Protein AF-G6EF94-F1 (afdb_monomer_lite)

Radius of gyration: 26.75 Å; chains: 1; bounding box: 51×58×75 Å

Structure (mmCIF, N/CA/C/O backbone):
data_AF-G6EF94-F1
#
_entry.id   AF-G6EF94-F1
#
loop_
_atom_site.group_PDB
_atom_site.id
_atom_site.type_symbol
_atom_site.label_atom_id
_atom_site.label_alt_id
_atom_site.label_comp_id
_atom_site.label_asym_id
_atom_site.label_entity_id
_atom_site.label_seq_id
_atom_site.pdbx_PDB_ins_code
_atom_site.Cartn_x
_atom_site.Cartn_y
_atom_site.Cartn_z
_atom_site.occupancy
_atom_site.B_iso_or_equiv
_atom_site.auth_seq_id
_atom_site.auth_comp_id
_atom_site.auth_asym_id
_atom_site.auth_atom_id
_atom_site.pdbx_PDB_model_num
ATOM 1 N N . MET A 1 1 ? 8.015 54.668 19.172 1.00 39.78 1 MET A N 1
ATOM 2 C CA . MET A 1 1 ? 8.450 53.265 19.322 1.00 39.78 1 MET A CA 1
ATOM 3 C C . MET A 1 1 ? 7.371 52.373 18.729 1.00 39.78 1 MET A C 1
ATOM 5 O O . MET A 1 1 ? 6.255 52.388 19.225 1.00 39.78 1 MET A O 1
ATOM 9 N N . SER A 1 2 ? 7.698 51.695 17.630 1.00 39.62 2 SER A N 1
ATOM 10 C CA . SER A 1 2 ? 6.955 50.571 17.024 1.00 39.62 2 SER A CA 1
ATOM 11 C C . SER A 1 2 ? 7.465 49.246 17.644 1.00 39.62 2 SER A C 1
ATOM 13 O O . SER A 1 2 ? 8.560 49.300 18.211 1.00 39.62 2 SER A O 1
ATOM 15 N N . PRO A 1 3 ? 6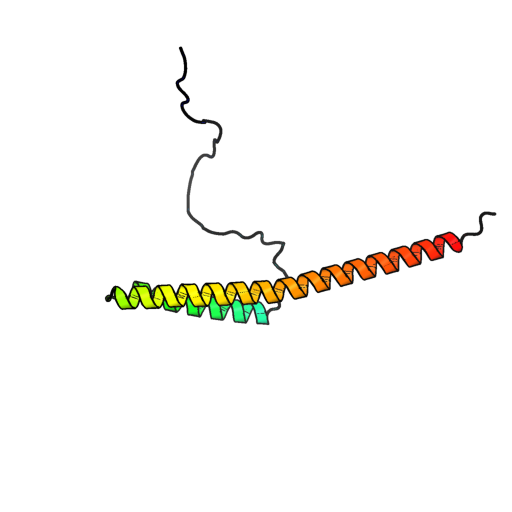.783 48.076 17.529 1.00 46.97 3 PRO A N 1
ATOM 16 C CA . PRO A 1 3 ? 5.835 47.733 16.461 1.00 46.97 3 PRO A CA 1
ATOM 17 C C . PRO A 1 3 ? 4.534 47.008 16.865 1.00 46.97 3 PRO A C 1
ATOM 19 O O . PRO A 1 3 ? 4.504 46.132 17.722 1.00 46.97 3 PRO A O 1
ATOM 22 N N . ALA A 1 4 ? 3.470 47.310 16.117 1.00 46.00 4 ALA A N 1
ATOM 23 C CA . ALA A 1 4 ? 2.323 46.432 15.916 1.00 46.00 4 ALA A CA 1
ATOM 24 C C . ALA A 1 4 ? 2.523 45.702 14.576 1.00 46.00 4 ALA A C 1
ATOM 26 O O . ALA A 1 4 ? 2.331 46.280 13.510 1.00 46.00 4 ALA A O 1
ATOM 27 N N . MET A 1 5 ? 2.966 44.446 14.628 1.00 47.66 5 MET A N 1
ATOM 28 C CA . MET A 1 5 ? 3.034 43.545 13.471 1.00 47.66 5 MET A CA 1
ATOM 29 C C . MET A 1 5 ? 1.775 42.674 13.457 1.00 47.66 5 MET A C 1
ATOM 31 O O . MET A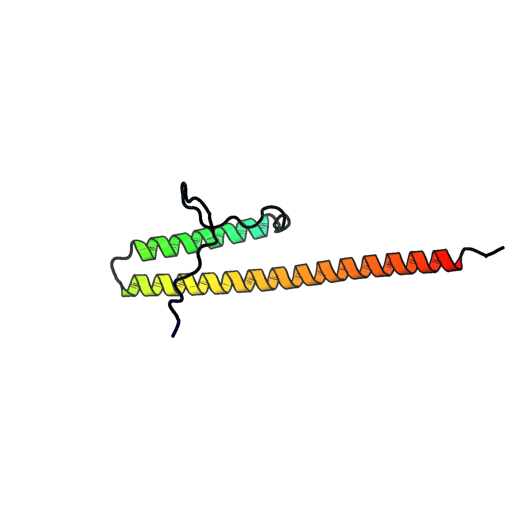 1 5 ? 1.805 41.494 13.795 1.00 47.66 5 MET A O 1
ATOM 35 N N . ALA A 1 6 ? 0.646 43.280 13.091 1.00 51.31 6 ALA A N 1
ATOM 36 C CA . ALA A 1 6 ? -0.566 42.546 12.755 1.00 51.31 6 ALA A CA 1
ATOM 37 C C . ALA A 1 6 ? -0.504 42.154 11.271 1.00 51.31 6 ALA A C 1
ATOM 39 O O . ALA A 1 6 ? -0.848 42.924 10.382 1.00 51.31 6 ALA A O 1
ATOM 40 N N . GLN A 1 7 ? 0.057 40.970 11.038 1.00 46.78 7 GLN A N 1
ATOM 41 C CA . GLN A 1 7 ? -0.518 39.926 10.187 1.00 46.78 7 GLN A CA 1
ATOM 42 C C . GLN A 1 7 ? -1.195 40.400 8.883 1.00 46.78 7 GLN A C 1
ATOM 44 O O . GLN A 1 7 ? -2.396 40.627 8.812 1.00 46.78 7 GLN A O 1
ATOM 49 N N . GLN A 1 8 ? -0.384 40.449 7.824 1.00 47.22 8 GLN A N 1
ATOM 50 C CA . GLN A 1 8 ? -0.564 39.577 6.657 1.00 47.22 8 GLN A CA 1
ATOM 51 C C . GLN A 1 8 ? -2.003 39.494 6.104 1.00 47.22 8 GLN A C 1
ATOM 53 O O . GLN A 1 8 ? -2.677 38.477 6.223 1.00 47.22 8 GLN A O 1
ATOM 58 N N . ALA A 1 9 ? -2.435 40.557 5.424 1.00 47.62 9 ALA A N 1
ATOM 59 C CA . ALA A 1 9 ? -3.643 40.574 4.603 1.00 47.62 9 ALA A CA 1
ATOM 60 C C . ALA A 1 9 ? -3.288 40.830 3.128 1.00 47.62 9 ALA A C 1
ATOM 62 O O . ALA A 1 9 ? -3.476 41.924 2.608 1.00 47.62 9 ALA A O 1
ATOM 63 N N . GLN A 1 10 ? -2.766 39.804 2.453 1.00 48.41 10 GLN A N 1
ATOM 64 C CA . GLN A 1 10 ? -2.869 39.655 0.997 1.00 48.41 10 GLN A CA 1
ATOM 65 C C . GLN A 1 10 ? -2.979 38.168 0.661 1.00 48.41 10 GLN A C 1
ATOM 67 O O . GLN A 1 10 ? -2.026 37.559 0.206 1.00 48.41 10 GLN A O 1
ATOM 72 N N . HIS A 1 11 ? -4.146 37.585 0.913 1.00 39.00 11 HIS A N 1
ATOM 73 C CA . HIS A 1 11 ? -4.666 36.463 0.133 1.00 39.00 11 HIS A CA 1
ATOM 74 C C . HIS A 1 11 ? -6.187 36.574 0.167 1.00 39.00 11 HIS A C 1
ATOM 76 O O . HIS A 1 11 ? -6.855 36.087 1.073 1.00 39.00 11 HIS A O 1
ATOM 82 N N . GLN A 1 12 ? -6.725 37.288 -0.820 1.00 41.66 12 GLN A N 1
ATOM 83 C CA . GLN A 1 12 ? -8.131 37.176 -1.164 1.00 41.66 12 GLN A CA 1
ATOM 84 C C . GLN A 1 12 ? -8.311 35.858 -1.914 1.00 41.66 12 GLN A C 1
ATOM 86 O O . GLN A 1 12 ? -8.004 35.781 -3.097 1.00 41.66 12 GLN A O 1
ATOM 91 N N . HIS A 1 13 ? -8.779 34.827 -1.221 1.00 37.53 13 HIS A N 1
ATOM 92 C CA . HIS A 1 13 ? -9.505 33.731 -1.848 1.00 37.53 13 HIS A CA 1
ATOM 93 C C . HIS A 1 13 ? -10.845 33.638 -1.128 1.00 37.53 13 HIS A C 1
ATOM 95 O O . HIS A 1 13 ? -10.960 33.091 -0.028 1.00 37.53 13 HIS A O 1
ATOM 101 N N . ASP A 1 14 ? -11.829 34.285 -1.754 1.00 33.50 14 ASP A N 1
ATOM 102 C CA . ASP A 1 14 ? -13.241 34.163 -1.435 1.00 33.50 14 ASP A CA 1
ATOM 103 C C . ASP A 1 14 ? -13.589 32.676 -1.340 1.00 33.50 14 ASP A C 1
ATOM 105 O O . ASP A 1 14 ? -13.423 31.894 -2.277 1.00 33.50 14 ASP A O 1
ATOM 109 N N . SER A 1 15 ? -13.943 32.287 -0.123 1.00 42.72 15 SER A N 1
ATOM 110 C CA . SER A 1 15 ? -14.228 30.923 0.271 1.00 42.72 15 SER A CA 1
ATOM 111 C C . SER A 1 15 ? -15.717 30.693 0.095 1.00 42.72 15 SER A C 1
ATOM 113 O O . SER A 1 15 ? -16.499 30.889 1.024 1.00 42.72 15 SER A O 1
ATOM 115 N N . SER A 1 16 ? -16.111 30.251 -1.091 1.00 39.00 16 SER A N 1
ATOM 116 C CA . SER A 1 16 ? -17.445 29.720 -1.325 1.00 39.00 16 SER A CA 1
ATOM 117 C C . SER A 1 16 ? -17.359 28.278 -1.837 1.00 39.00 16 SER A C 1
ATOM 119 O O . SER A 1 16 ? -17.270 27.995 -3.024 1.00 39.00 16 SER A O 1
ATOM 121 N N . HIS A 1 17 ? -17.484 27.372 -0.862 1.00 32.31 17 HIS A N 1
ATOM 122 C CA . HIS A 1 17 ? -18.112 26.053 -0.983 1.00 32.31 17 HIS A CA 1
ATOM 123 C C . HIS A 1 17 ? -17.242 24.843 -1.416 1.00 32.31 17 HIS A C 1
ATOM 125 O O . HIS A 1 17 ? -17.064 24.537 -2.589 1.00 32.31 17 HIS A O 1
ATOM 131 N N . THR A 1 18 ? -16.860 24.081 -0.379 1.00 32.28 18 THR A N 1
ATOM 132 C CA . THR A 1 18 ? -16.950 22.605 -0.297 1.00 32.28 18 THR A CA 1
ATOM 133 C C . THR A 1 18 ? -15.716 21.771 -0.654 1.00 32.28 18 THR A C 1
ATOM 135 O O . THR A 1 18 ? -15.340 21.591 -1.804 1.00 32.28 18 THR A O 1
ATOM 138 N N . GLU A 1 19 ? -15.134 21.215 0.415 1.00 42.28 19 GLU A N 1
ATOM 139 C CA . GLU A 1 19 ? -14.569 19.865 0.545 1.00 42.28 19 GLU A CA 1
ATOM 140 C C . GLU A 1 19 ? -14.271 19.082 -0.747 1.00 42.28 19 GLU A C 1
ATOM 142 O O . GLU A 1 19 ? -15.171 18.522 -1.364 1.00 42.28 19 GLU A O 1
ATOM 147 N N . ALA A 1 20 ? -12.986 18.873 -1.041 1.00 32.91 20 ALA A N 1
ATOM 148 C CA . ALA A 1 20 ? -12.476 17.553 -1.416 1.00 32.91 20 ALA A CA 1
ATOM 149 C C . ALA A 1 20 ? -10.946 17.545 -1.351 1.00 32.91 20 ALA A C 1
ATOM 151 O O . ALA A 1 20 ? -10.254 18.241 -2.092 1.00 32.91 20 ALA A O 1
ATOM 152 N N . ALA A 1 21 ? -10.418 16.710 -0.464 1.00 47.44 21 ALA A N 1
ATOM 153 C CA . ALA A 1 21 ? -9.048 16.246 -0.530 1.00 47.44 21 ALA A CA 1
ATOM 154 C C . ALA A 1 21 ? -8.733 15.679 -1.929 1.00 47.44 21 ALA A C 1
ATOM 156 O O . ALA A 1 21 ? -9.472 14.838 -2.432 1.00 47.44 21 ALA A O 1
ATOM 157 N N . GLY A 1 22 ? -7.598 16.090 -2.496 1.00 42.09 22 GLY A N 1
ATOM 158 C CA . GLY A 1 22 ? -6.903 15.358 -3.552 1.00 42.09 22 GLY A CA 1
ATOM 159 C C . GLY A 1 22 ? -7.481 15.504 -4.958 1.00 42.09 22 GLY A C 1
ATOM 160 O O . GLY A 1 22 ? -8.349 14.746 -5.376 1.00 42.09 22 GLY A O 1
ATOM 161 N N . GLN A 1 23 ? -6.875 16.377 -5.755 1.00 34.12 23 GLN A N 1
ATOM 162 C CA . GLN A 1 23 ? -6.783 16.137 -7.191 1.00 34.12 23 GLN A CA 1
ATOM 163 C C . GLN A 1 23 ? -5.297 16.040 -7.535 1.00 34.12 23 GLN A C 1
ATOM 165 O O . GLN A 1 23 ? -4.644 17.075 -7.654 1.00 34.12 23 GLN A O 1
ATOM 170 N N . PRO A 1 24 ? -4.720 14.824 -7.618 1.00 45.53 24 PRO A N 1
ATOM 171 C CA . PRO A 1 24 ? -3.455 14.674 -8.307 1.00 45.53 24 PRO A CA 1
ATOM 172 C C . PRO A 1 24 ? -3.702 15.000 -9.782 1.00 45.53 24 PRO A C 1
ATOM 174 O O . PRO A 1 24 ? -4.716 14.604 -10.364 1.00 45.53 24 PRO A O 1
ATOM 177 N N . ASP A 1 25 ? -2.787 15.783 -10.332 1.00 37.22 25 ASP A N 1
ATOM 178 C CA . ASP A 1 25 ? -2.737 16.215 -11.719 1.00 37.22 25 ASP A CA 1
ATOM 179 C C . ASP A 1 25 ? -2.991 15.025 -12.667 1.00 37.22 25 ASP A C 1
ATOM 181 O O . ASP A 1 25 ? -2.313 13.997 -12.600 1.00 37.22 25 ASP A O 1
ATOM 185 N N . LYS A 1 26 ? -4.050 15.113 -13.480 1.00 48.09 26 LYS A N 1
ATOM 186 C CA . LYS A 1 26 ? -4.592 13.978 -14.251 1.00 48.09 26 LYS A CA 1
ATOM 187 C C . LYS A 1 26 ? -3.749 13.608 -15.476 1.00 48.09 26 LYS A C 1
ATOM 189 O O . LYS A 1 26 ? -4.037 12.584 -16.092 1.00 48.09 26 LYS A O 1
ATOM 194 N N . ASP A 1 27 ? -2.730 14.395 -15.812 1.00 39.81 27 ASP A N 1
ATOM 195 C CA . ASP A 1 27 ? -1.981 14.232 -17.063 1.00 39.81 27 ASP A CA 1
ATOM 196 C C . ASP A 1 27 ? -0.679 13.425 -16.891 1.00 39.81 27 ASP A C 1
ATOM 198 O O . ASP A 1 27 ? -0.253 12.717 -17.797 1.00 39.81 27 ASP A O 1
ATOM 202 N N . ALA A 1 28 ? -0.092 13.407 -15.688 1.00 46.31 28 ALA A N 1
ATOM 203 C CA . ALA A 1 28 ? 1.161 12.687 -15.414 1.00 46.31 28 ALA A CA 1
ATOM 204 C C . ALA A 1 28 ? 0.989 11.184 -15.082 1.00 46.31 28 ALA A C 1
ATOM 206 O O . ALA A 1 28 ? 1.975 10.484 -14.859 1.00 46.31 28 ALA A O 1
ATOM 207 N N . GLY A 1 29 ? -0.248 10.672 -15.010 1.00 47.94 29 GLY A N 1
ATOM 208 C CA . GLY A 1 29 ? -0.554 9.337 -14.465 1.00 47.94 29 GLY A CA 1
ATOM 209 C C . GLY A 1 29 ? -0.792 8.214 -15.483 1.00 47.94 29 GLY A C 1
ATOM 210 O O . GLY A 1 29 ? -1.023 7.068 -15.088 1.00 47.94 29 GLY A O 1
ATOM 211 N N . MET A 1 30 ? -0.780 8.499 -16.787 1.00 47.28 30 MET A N 1
ATOM 212 C CA . MET A 1 30 ? -1.195 7.529 -17.808 1.00 47.28 30 MET A CA 1
ATOM 213 C C . MET A 1 30 ? -0.071 6.584 -18.244 1.00 47.28 30 MET A C 1
ATOM 215 O O . MET A 1 30 ? 0.285 6.571 -19.413 1.00 47.28 30 MET A O 1
ATOM 219 N N . MET A 1 31 ? 0.483 5.770 -17.342 1.00 52.59 31 MET A N 1
ATOM 220 C CA . MET A 1 31 ? 1.181 4.537 -17.758 1.00 52.59 31 MET A CA 1
ATOM 221 C C . MET A 1 31 ? 1.391 3.499 -16.647 1.00 52.59 31 MET A C 1
ATOM 223 O O . MET A 1 31 ? 2.162 2.559 -16.822 1.00 52.59 31 MET A O 1
ATOM 227 N N . MET A 1 32 ? 0.680 3.586 -15.517 1.00 56.44 32 MET A N 1
ATOM 228 C CA . MET A 1 32 ? 0.654 2.454 -14.589 1.00 56.44 32 MET A CA 1
ATOM 229 C C . MET A 1 32 ? -0.225 1.360 -15.215 1.00 56.44 32 MET A C 1
ATOM 231 O O . MET A 1 32 ? -1.443 1.515 -15.320 1.00 56.44 32 MET A O 1
ATOM 235 N N . GLY A 1 33 ? 0.398 0.290 -15.723 1.00 60.44 33 GLY A N 1
ATOM 236 C CA . GLY A 1 33 ? -0.288 -0.787 -16.441 1.00 60.44 33 GLY A CA 1
ATOM 237 C C . GLY A 1 33 ? -1.522 -1.302 -15.689 1.00 60.44 33 GLY A C 1
ATOM 238 O O . GLY A 1 33 ? -1.546 -1.338 -14.459 1.00 60.44 33 GLY A O 1
ATOM 239 N N . SER A 1 34 ? -2.559 -1.712 -16.428 1.00 63.62 34 SER A N 1
ATOM 240 C CA . SER A 1 34 ? -3.876 -2.085 -15.878 1.00 63.62 34 SER A CA 1
ATOM 241 C C . SER A 1 34 ? -3.809 -3.071 -14.695 1.00 63.62 34 SER A C 1
ATOM 243 O O . SER A 1 34 ? -4.602 -2.949 -13.763 1.00 63.62 34 SER A O 1
ATOM 245 N N . ALA A 1 35 ? -2.819 -3.971 -14.676 1.00 68.06 35 ALA A N 1
ATOM 246 C CA . ALA A 1 35 ? -2.570 -4.903 -13.576 1.00 68.06 35 ALA A CA 1
ATOM 247 C C . ALA A 1 35 ? -2.044 -4.225 -12.293 1.00 68.06 35 ALA A C 1
ATOM 249 O O . ALA A 1 35 ? -2.533 -4.516 -11.204 1.00 68.06 35 ALA A O 1
ATOM 250 N N . ALA A 1 36 ? -1.110 -3.275 -12.406 1.00 70.25 36 ALA A N 1
ATOM 251 C CA . ALA A 1 36 ? -0.586 -2.524 -11.262 1.00 70.25 36 ALA A CA 1
ATOM 252 C C . ALA A 1 36 ? -1.670 -1.630 -10.637 1.00 70.25 36 ALA A C 1
ATOM 254 O O . ALA A 1 36 ? -1.778 -1.530 -9.416 1.00 70.25 36 ALA A O 1
ATOM 255 N N . MET A 1 37 ? -2.545 -1.055 -11.469 1.00 76.69 37 MET A N 1
ATOM 256 C CA . MET A 1 37 ? -3.718 -0.309 -10.999 1.00 76.69 37 MET A CA 1
ATOM 257 C C . MET A 1 37 ? -4.744 -1.206 -10.301 1.00 76.69 37 MET A C 1
ATOM 259 O O . MET A 1 37 ? -5.387 -0.774 -9.342 1.00 76.69 37 MET A O 1
ATOM 263 N N . GLN A 1 38 ? -4.907 -2.450 -10.750 1.00 81.00 38 GLN A N 1
ATOM 264 C CA . GLN A 1 38 ? -5.791 -3.412 -10.098 1.00 81.00 38 GLN A CA 1
ATOM 265 C C . GLN A 1 38 ? -5.241 -3.851 -8.734 1.00 81.00 38 GLN A C 1
ATOM 267 O O . GLN A 1 38 ? -5.984 -3.816 -7.753 1.00 81.00 38 GLN A O 1
ATOM 272 N N . GLU A 1 39 ? -3.947 -4.177 -8.646 1.00 82.00 39 GLU A N 1
ATOM 273 C CA . GLU A 1 39 ? -3.269 -4.491 -7.376 1.00 82.00 39 GLU A CA 1
ATOM 274 C C . GLU A 1 39 ? -3.350 -3.301 -6.406 1.00 82.00 39 GLU A C 1
ATOM 276 O O . GLU A 1 39 ? -3.697 -3.462 -5.235 1.00 82.00 39 GLU A O 1
ATOM 281 N N . HIS A 1 40 ? -3.127 -2.083 -6.907 1.00 83.62 40 HIS A N 1
ATOM 282 C CA . HIS A 1 40 ? -3.268 -0.860 -6.123 1.00 83.62 40 HIS A CA 1
ATOM 283 C C . HIS A 1 40 ? -4.689 -0.692 -5.562 1.00 83.62 40 HIS A C 1
ATOM 285 O O . HIS A 1 40 ? -4.851 -0.414 -4.372 1.00 83.62 40 HIS A O 1
ATOM 291 N N . ARG A 1 41 ? -5.728 -0.888 -6.386 1.00 83.62 41 ARG A N 1
ATOM 292 C CA . ARG A 1 41 ? -7.132 -0.790 -5.945 1.00 83.62 41 ARG A CA 1
ATOM 293 C C . ARG A 1 41 ? -7.463 -1.816 -4.869 1.00 83.62 41 ARG A C 1
ATOM 295 O O . ARG A 1 41 ? -8.011 -1.434 -3.839 1.00 83.62 41 ARG A O 1
ATOM 302 N N . GLN A 1 42 ? -7.080 -3.076 -5.073 1.00 87.81 42 GLN A N 1
ATOM 303 C CA . GLN A 1 42 ? -7.307 -4.143 -4.095 1.00 87.81 42 GLN A CA 1
ATOM 304 C C . GLN A 1 42 ? -6.647 -3.818 -2.750 1.00 87.81 42 GLN A C 1
ATOM 306 O O . GLN A 1 42 ? -7.274 -3.935 -1.697 1.00 87.81 42 GLN A O 1
ATOM 311 N N . LYS A 1 43 ? -5.407 -3.322 -2.777 1.00 84.12 43 LYS A N 1
ATOM 312 C CA . LYS A 1 43 ? -4.673 -2.957 -1.561 1.00 84.12 43 LYS A CA 1
ATOM 313 C C . LYS A 1 43 ? -5.308 -1.769 -0.831 1.00 84.12 43 LYS A C 1
ATOM 315 O O . LYS A 1 43 ? -5.383 -1.760 0.397 1.00 84.12 43 LYS A O 1
ATOM 320 N N . MET A 1 44 ? -5.821 -0.785 -1.569 1.00 86.38 44 MET A N 1
ATOM 321 C CA . MET A 1 44 ? -6.557 0.351 -0.998 1.00 86.38 44 MET A CA 1
ATOM 322 C C . MET A 1 44 ? -7.902 -0.068 -0.394 1.00 86.38 44 MET A C 1
ATOM 324 O O . MET A 1 44 ? -8.285 0.447 0.659 1.00 86.38 44 MET A O 1
ATOM 328 N N . GLU A 1 45 ? -8.608 -1.013 -1.014 1.00 90.88 45 GLU A N 1
ATOM 329 C CA . GLU A 1 45 ? -9.841 -1.589 -0.467 1.00 90.88 45 GLU A CA 1
ATOM 330 C C . GLU A 1 45 ? -9.581 -2.346 0.838 1.00 90.88 45 GLU A C 1
ATOM 332 O O . GLU A 1 45 ? -10.289 -2.126 1.823 1.00 90.88 45 GLU A O 1
ATOM 337 N N . GLU A 1 46 ? -8.519 -3.152 0.893 1.00 88.81 46 GLU A N 1
ATOM 338 C CA . GLU A 1 46 ? -8.111 -3.873 2.102 1.00 88.81 46 GLU A CA 1
ATOM 339 C C . GLU A 1 46 ? -7.758 -2.904 3.245 1.00 88.81 46 GLU A C 1
ATOM 341 O O . GLU A 1 46 ? -8.224 -3.042 4.380 1.00 88.81 46 GLU A O 1
ATOM 346 N N . MET A 1 47 ? -6.999 -1.849 2.941 1.00 88.00 47 MET A N 1
ATOM 347 C CA . MET A 1 47 ? -6.665 -0.803 3.909 1.00 88.00 47 MET A CA 1
ATOM 348 C C . MET A 1 47 ? -7.898 -0.021 4.379 1.00 88.00 47 MET A C 1
ATOM 350 O O . MET A 1 47 ? -7.993 0.331 5.560 1.00 88.00 47 MET A O 1
ATOM 354 N N . ARG A 1 48 ? -8.863 0.228 3.486 1.00 89.00 48 ARG A N 1
ATOM 355 C CA . ARG A 1 48 ? -10.142 0.863 3.828 1.00 89.00 48 ARG A CA 1
ATOM 356 C C . ARG A 1 48 ? -10.986 -0.043 4.728 1.00 89.00 48 ARG A C 1
ATOM 358 O O . ARG A 1 48 ? -11.647 0.470 5.630 1.00 89.00 48 ARG A O 1
ATOM 365 N N . ALA A 1 49 ? -10.963 -1.357 4.519 1.00 90.88 49 ALA A N 1
ATOM 366 C CA . ALA A 1 49 ? -11.658 -2.316 5.374 1.00 90.88 49 ALA A CA 1
ATOM 367 C C . ALA A 1 49 ? -11.085 -2.319 6.802 1.00 90.88 49 ALA A C 1
ATOM 369 O O . ALA A 1 49 ? -11.850 -2.212 7.760 1.00 90.88 49 ALA A O 1
ATOM 370 N N . LEU A 1 50 ? -9.755 -2.323 6.949 1.00 86.44 50 LEU A N 1
ATOM 371 C CA . LEU A 1 50 ? -9.088 -2.217 8.256 1.00 86.44 50 LEU A CA 1
ATOM 372 C C . LEU A 1 50 ? -9.460 -0.930 9.000 1.00 86.44 50 LEU A C 1
ATOM 374 O O . LEU A 1 50 ? -9.744 -0.959 10.195 1.00 86.44 50 LEU A O 1
ATOM 378 N N . MET A 1 51 ? -9.517 0.199 8.292 1.00 89.06 51 MET A N 1
ATOM 379 C CA . MET A 1 51 ? -9.941 1.474 8.877 1.00 89.06 51 MET A CA 1
ATOM 380 C C . MET A 1 51 ? -11.404 1.457 9.319 1.00 89.06 51 MET A C 1
ATOM 382 O O . MET A 1 51 ? -11.727 1.984 10.382 1.00 89.06 51 MET A O 1
ATOM 386 N N . GLN A 1 52 ? -12.292 0.847 8.533 1.00 90.25 52 GLN A N 1
ATOM 387 C CA . GLN A 1 52 ? -13.698 0.697 8.912 1.00 90.25 52 GLN A CA 1
ATOM 388 C C . GLN A 1 52 ? -13.854 -0.196 10.145 1.00 90.25 52 GLN A C 1
ATOM 390 O O . GLN A 1 52 ? -14.573 0.180 11.068 1.00 90.25 52 GLN A O 1
ATOM 395 N N . GLN A 1 53 ? -13.123 -1.312 10.209 1.00 87.62 53 GLN A N 1
ATOM 396 C CA . GLN A 1 53 ? -13.084 -2.168 11.395 1.00 87.62 53 GLN A CA 1
ATOM 397 C C . GLN A 1 53 ? -12.540 -1.416 12.609 1.00 87.62 53 GLN A C 1
ATOM 399 O O . GLN A 1 53 ? -13.156 -1.448 13.668 1.00 87.62 53 GLN A O 1
ATOM 404 N N . ALA A 1 54 ? -11.456 -0.651 12.455 1.00 87.00 54 ALA A N 1
ATOM 405 C CA . ALA A 1 54 ? -10.906 0.164 13.536 1.00 87.00 54 ALA A CA 1
ATOM 406 C C . ALA A 1 54 ? -11.910 1.207 14.047 1.00 87.00 54 ALA A C 1
ATOM 408 O O . ALA A 1 54 ? -11.922 1.526 15.234 1.00 87.00 54 ALA A O 1
ATOM 409 N N . ARG A 1 55 ? -12.748 1.748 13.156 1.00 86.31 55 ARG A N 1
ATOM 410 C CA . ARG A 1 55 ? -13.780 2.739 13.487 1.00 86.31 55 ARG A CA 1
ATOM 411 C C . ARG A 1 55 ? -14.995 2.111 14.171 1.00 86.31 55 ARG A C 1
ATOM 413 O O . ARG A 1 55 ? -15.590 2.757 15.026 1.00 86.31 55 ARG A O 1
ATOM 420 N N . ALA A 1 56 ? -15.337 0.880 13.799 1.00 90.00 56 ALA A N 1
ATOM 421 C CA . ALA A 1 56 ? -16.406 0.094 14.408 1.00 90.00 56 ALA A CA 1
ATOM 422 C C . ALA A 1 56 ? -15.974 -0.602 15.714 1.00 90.00 56 ALA A C 1
ATOM 424 O O . ALA A 1 56 ? -16.829 -0.990 16.506 1.00 90.00 56 ALA A O 1
ATOM 425 N N . ALA A 1 57 ? -14.668 -0.754 15.952 1.00 88.94 57 ALA A N 1
ATOM 426 C CA . ALA A 1 57 ? -14.128 -1.409 17.135 1.00 88.94 57 ALA A CA 1
ATOM 427 C C . ALA A 1 57 ? -14.440 -0.618 18.413 1.00 88.94 57 ALA A C 1
ATOM 429 O O . ALA A 1 57 ? -13.969 0.504 18.627 1.00 88.94 57 ALA A O 1
ATOM 430 N N . THR A 1 58 ? -15.193 -1.251 19.309 1.00 87.00 58 THR A N 1
ATOM 431 C CA . THR A 1 58 ? -15.558 -0.700 20.619 1.00 87.00 58 THR A CA 1
ATOM 432 C C . THR A 1 58 ? -14.367 -0.692 21.582 1.00 87.00 58 THR A C 1
ATOM 434 O O . THR A 1 58 ? -14.289 0.151 22.476 1.00 87.00 58 THR A O 1
ATOM 437 N N . ASN A 1 59 ? -13.407 -1.605 21.394 1.00 92.00 59 ASN A N 1
ATOM 438 C CA . ASN A 1 59 ? -12.219 -1.708 22.230 1.00 92.00 59 ASN A CA 1
ATOM 439 C C . ASN A 1 59 ? -11.116 -0.732 21.753 1.00 92.00 59 ASN A C 1
ATOM 441 O O . ASN A 1 59 ? -10.668 -0.807 20.605 1.00 92.00 59 ASN A O 1
ATOM 445 N N . PRO A 1 60 ? -10.626 0.185 22.613 1.00 86.31 60 PRO A N 1
ATOM 446 C CA . PRO A 1 60 ? -9.566 1.126 22.246 1.00 86.31 60 PRO A CA 1
ATOM 447 C C . PRO A 1 60 ? -8.229 0.448 21.904 1.00 86.31 60 PRO A C 1
ATOM 449 O O . PRO A 1 60 ? -7.521 0.942 21.026 1.00 86.31 60 PRO A O 1
ATOM 452 N N . ALA A 1 61 ? -7.895 -0.679 22.542 1.00 90.56 61 ALA A N 1
ATOM 453 C CA . ALA A 1 61 ? -6.664 -1.420 22.258 1.00 90.56 61 ALA A CA 1
ATOM 454 C C . ALA A 1 61 ? -6.723 -2.098 20.880 1.00 90.56 61 ALA A C 1
ATOM 456 O O . ALA A 1 61 ? -5.763 -2.063 20.112 1.00 90.56 61 ALA A O 1
ATOM 457 N N . GLU A 1 62 ? -7.882 -2.653 20.532 1.00 88.75 62 GLU A N 1
ATOM 458 C CA . GLU A 1 62 ? -8.135 -3.258 19.223 1.00 88.75 62 GLU A CA 1
ATOM 459 C C . GLU A 1 62 ? -8.100 -2.210 18.107 1.00 88.75 62 GLU A C 1
ATOM 461 O O . GLU A 1 62 ? -7.416 -2.385 17.100 1.00 88.75 62 GLU A O 1
ATOM 466 N N . ARG A 1 63 ? -8.737 -1.057 18.328 1.00 89.38 63 ARG A N 1
ATOM 467 C CA . ARG A 1 63 ? -8.675 0.089 17.415 1.00 89.38 63 ARG A CA 1
ATOM 468 C C . ARG A 1 63 ? -7.244 0.588 17.204 1.00 89.38 63 ARG A C 1
ATOM 470 O O . ARG A 1 63 ? -6.871 0.878 16.070 1.00 89.38 63 ARG A O 1
ATOM 477 N N . GLN A 1 64 ? -6.428 0.675 18.259 1.00 89.38 64 GLN A N 1
ATOM 478 C CA . GLN A 1 64 ? -5.012 1.035 18.119 1.00 89.38 64 GLN A CA 1
ATOM 479 C C . GLN A 1 64 ? -4.228 -0.003 17.316 1.00 89.38 64 GLN A C 1
ATOM 481 O O . GLN A 1 64 ? -3.433 0.383 16.458 1.00 89.38 64 GLN A O 1
ATOM 486 N N . ARG A 1 65 ? -4.468 -1.296 17.555 1.00 92.12 65 ARG A N 1
ATOM 487 C CA . ARG A 1 65 ? -3.829 -2.381 16.802 1.00 92.12 65 ARG A CA 1
ATOM 488 C C . ARG A 1 65 ? -4.172 -2.302 15.314 1.00 92.12 65 ARG A C 1
ATOM 490 O O . ARG A 1 65 ? -3.262 -2.314 14.492 1.00 92.12 65 ARG A O 1
ATOM 497 N N . LEU A 1 66 ? -5.451 -2.139 14.978 1.00 89.25 66 LEU A N 1
ATOM 498 C CA . LEU A 1 66 ? -5.914 -2.016 13.591 1.00 89.25 66 LEU A CA 1
ATOM 499 C C . LEU A 1 66 ? -5.357 -0.758 12.905 1.00 89.25 66 LEU A C 1
ATOM 501 O O . LEU A 1 66 ? -4.964 -0.804 11.743 1.00 89.25 66 LEU A O 1
ATOM 505 N N . MET A 1 67 ? -5.246 0.360 13.630 1.00 89.56 67 MET A N 1
ATOM 506 C CA . MET A 1 67 ? -4.607 1.584 13.127 1.00 89.56 67 MET A CA 1
ATOM 507 C C . MET A 1 67 ? -3.097 1.413 12.900 1.00 89.56 67 MET A C 1
ATOM 509 O O . MET A 1 67 ? -2.551 1.948 11.935 1.00 89.56 67 MET A O 1
ATOM 513 N N . ALA A 1 68 ? -2.404 0.687 13.781 1.00 92.25 68 ALA A N 1
ATOM 514 C CA . ALA A 1 68 ? -0.986 0.381 13.613 1.00 92.25 68 ALA A CA 1
ATOM 515 C C . ALA A 1 68 ? -0.754 -0.523 12.394 1.00 92.25 68 ALA A C 1
ATOM 517 O O . ALA A 1 68 ? 0.115 -0.224 11.577 1.00 92.25 68 ALA A O 1
ATOM 518 N N . GLU A 1 69 ? -1.586 -1.551 12.227 1.00 91.00 69 GLU A N 1
ATOM 519 C CA . GLU A 1 69 ? -1.554 -2.440 11.064 1.00 91.00 69 GLU A CA 1
ATOM 520 C C . GLU A 1 69 ? -1.845 -1.682 9.763 1.00 91.00 69 GLU A C 1
ATOM 522 O O . GLU A 1 69 ? -1.114 -1.823 8.783 1.00 91.00 69 GLU A O 1
ATOM 527 N N . HIS A 1 70 ? -2.853 -0.805 9.767 1.00 91.38 70 HIS A N 1
ATOM 528 C CA . HIS A 1 70 ? -3.156 0.060 8.628 1.00 91.38 70 HIS A CA 1
ATOM 529 C C . HIS A 1 70 ? -1.953 0.932 8.237 1.00 91.38 70 HIS A C 1
ATOM 531 O O . HIS A 1 70 ? -1.610 1.015 7.058 1.00 91.38 70 HIS A O 1
ATOM 537 N N . ARG A 1 71 ? -1.265 1.543 9.214 1.00 87.38 71 ARG A N 1
ATOM 538 C CA . ARG A 1 71 ? -0.056 2.344 8.954 1.00 87.38 71 ARG A CA 1
ATOM 539 C C . ARG A 1 71 ? 1.092 1.51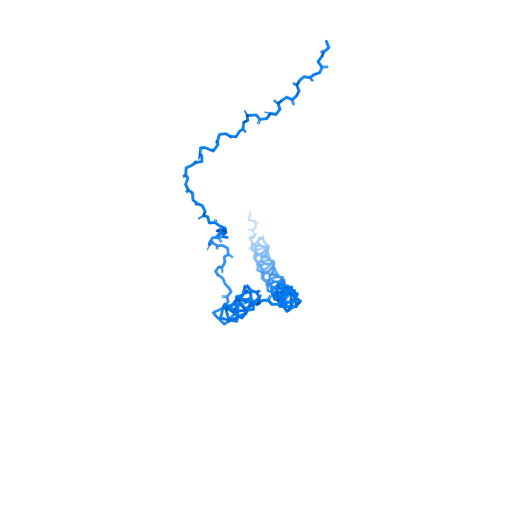5 8.389 1.00 87.38 71 ARG A C 1
ATOM 541 O O . ARG A 1 71 ? 1.786 2.002 7.501 1.00 87.38 71 ARG A O 1
ATOM 548 N N . GLN A 1 72 ? 1.292 0.297 8.882 1.00 91.62 72 GLN A N 1
ATOM 549 C CA . GLN A 1 72 ? 2.342 -0.582 8.374 1.00 91.62 72 GLN A CA 1
ATOM 550 C C . GLN A 1 72 ? 2.064 -0.980 6.918 1.00 91.62 72 GLN A C 1
ATOM 552 O O . GLN A 1 72 ? 2.923 -0.782 6.061 1.00 91.62 72 GLN A O 1
ATOM 557 N N . LYS A 1 73 ? 0.837 -1.424 6.607 1.00 87.50 73 LYS A N 1
ATOM 558 C CA . LYS A 1 73 ? 0.434 -1.763 5.231 1.00 87.50 73 LYS A CA 1
ATOM 559 C C . LYS A 1 73 ? 0.542 -0.566 4.281 1.00 87.50 73 LYS A C 1
ATOM 561 O O . LYS A 1 73 ? 0.989 -0.730 3.149 1.00 87.50 73 LYS A O 1
ATOM 566 N N . MET A 1 74 ? 0.203 0.637 4.752 1.00 88.31 74 MET A N 1
ATOM 567 C CA . MET A 1 74 ? 0.412 1.896 4.025 1.00 88.31 74 MET A CA 1
ATOM 568 C C . MET A 1 74 ? 1.891 2.130 3.691 1.00 88.31 74 MET A C 1
ATOM 570 O O . MET A 1 74 ? 2.220 2.437 2.547 1.00 88.31 74 MET A O 1
ATOM 574 N 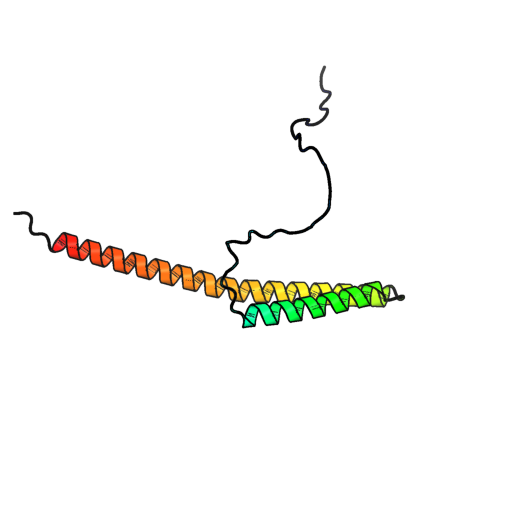N . GLN A 1 75 ? 2.786 1.987 4.672 1.00 87.62 75 GLN A N 1
ATOM 575 C CA . GLN A 1 75 ? 4.222 2.199 4.469 1.00 87.62 75 GLN A CA 1
ATOM 576 C C . GLN A 1 75 ? 4.824 1.168 3.514 1.00 87.62 75 GLN A C 1
ATOM 578 O O . GLN A 1 75 ? 5.552 1.542 2.598 1.00 87.62 75 GLN A O 1
ATOM 583 N N . GLU A 1 76 ? 4.477 -0.109 3.672 1.00 88.88 76 GLU A N 1
ATOM 584 C CA . GLU A 1 76 ? 4.924 -1.181 2.776 1.00 88.88 76 GLU A CA 1
ATOM 585 C C . GLU A 1 76 ? 4.432 -0.969 1.339 1.00 88.88 76 GLU A C 1
ATOM 587 O O . GLU A 1 76 ? 5.184 -1.158 0.382 1.00 88.88 76 GLU A O 1
ATOM 592 N N . HIS A 1 77 ? 3.174 -0.548 1.174 1.00 86.56 77 HIS A N 1
ATOM 593 C CA . HIS A 1 77 ? 2.607 -0.241 -0.138 1.00 86.56 77 HIS A CA 1
ATOM 594 C C . HIS A 1 77 ? 3.321 0.934 -0.811 1.00 86.56 77 HIS A C 1
ATOM 596 O O . HIS A 1 77 ? 3.694 0.839 -1.980 1.00 86.56 77 HIS A O 1
ATOM 602 N N . MET A 1 78 ? 3.575 2.015 -0.066 1.00 83.44 78 MET A N 1
ATOM 603 C CA . MET A 1 78 ? 4.329 3.166 -0.571 1.00 83.44 78 MET A CA 1
ATOM 604 C C . MET A 1 78 ? 5.765 2.794 -0.945 1.00 83.44 78 MET A C 1
ATOM 606 O O . MET A 1 78 ? 6.231 3.190 -2.010 1.00 83.44 78 MET A O 1
ATOM 610 N N . ALA A 1 79 ? 6.451 2.000 -0.118 1.00 85.00 79 ALA A N 1
ATOM 611 C CA . ALA A 1 79 ? 7.812 1.549 -0.401 1.00 85.00 79 ALA A CA 1
ATOM 612 C C . ALA A 1 79 ? 7.880 0.702 -1.681 1.00 85.00 79 ALA A C 1
ATOM 614 O O . ALA A 1 79 ? 8.771 0.894 -2.509 1.00 85.00 79 ALA A O 1
ATOM 615 N N . ARG A 1 80 ? 6.905 -0.193 -1.879 1.00 80.94 80 ARG A N 1
ATOM 616 C CA . ARG A 1 80 ? 6.815 -1.042 -3.073 1.00 80.94 80 ARG A CA 1
ATOM 617 C C . ARG A 1 80 ? 6.523 -0.239 -4.339 1.00 80.94 80 ARG A C 1
ATOM 619 O O . ARG A 1 80 ? 7.142 -0.507 -5.364 1.00 80.94 80 ARG A O 1
ATOM 626 N N . 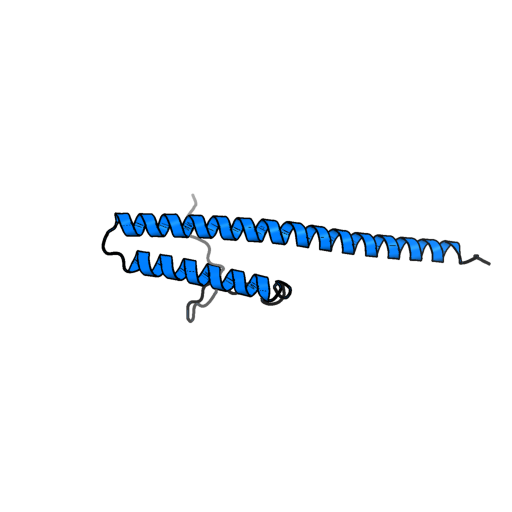MET A 1 81 ? 5.636 0.757 -4.268 1.00 75.56 81 MET A N 1
ATOM 627 C CA . MET A 1 81 ? 5.411 1.661 -5.401 1.00 75.56 81 MET A CA 1
ATOM 628 C C . MET A 1 81 ? 6.654 2.505 -5.702 1.00 75.56 81 MET A C 1
ATOM 630 O O . MET A 1 81 ? 7.066 2.562 -6.853 1.00 75.56 81 MET A O 1
ATOM 634 N N . MET A 1 82 ? 7.326 3.058 -4.685 1.00 74.94 82 MET A N 1
ATOM 635 C CA . MET A 1 82 ? 8.560 3.826 -4.895 1.00 74.94 82 MET A CA 1
ATOM 636 C C . MET A 1 82 ? 9.687 3.000 -5.527 1.00 74.94 82 MET A C 1
ATOM 638 O O . MET A 1 82 ? 10.403 3.516 -6.381 1.00 74.94 82 MET A O 1
ATOM 642 N N . GLN A 1 83 ? 9.854 1.730 -5.147 1.00 73.00 83 GLN A N 1
ATOM 643 C CA . GLN A 1 83 ? 10.846 0.853 -5.781 1.00 73.00 83 GLN A CA 1
ATOM 644 C C . GLN A 1 83 ? 10.502 0.530 -7.239 1.00 73.00 83 GLN A C 1
ATOM 646 O O . GLN A 1 83 ? 11.389 0.559 -8.094 1.00 73.00 83 GLN A O 1
ATOM 651 N N . GLY A 1 84 ? 9.231 0.233 -7.527 1.00 66.38 84 GLY A N 1
ATOM 652 C CA . GLY A 1 84 ? 8.772 -0.045 -8.890 1.00 66.38 84 GLY A CA 1
ATOM 653 C C . GLY A 1 84 ? 8.930 1.164 -9.814 1.00 66.38 84 GLY A C 1
ATOM 654 O O . GLY A 1 84 ? 9.481 1.037 -10.909 1.00 66.38 84 GLY A O 1
ATOM 655 N N . ASP A 1 85 ? 8.532 2.344 -9.336 1.00 67.00 85 ASP A N 1
ATOM 656 C CA . ASP A 1 85 ? 8.598 3.586 -10.105 1.00 67.00 85 ASP A CA 1
ATOM 657 C C . ASP A 1 85 ? 10.037 4.070 -10.299 1.00 67.00 85 ASP A C 1
ATOM 659 O O . ASP A 1 85 ? 10.376 4.528 -11.387 1.00 67.00 85 ASP A O 1
ATOM 663 N N . GLN A 1 86 ? 10.927 3.926 -9.308 1.00 63.44 86 GLN A N 1
ATOM 664 C CA . GLN A 1 86 ? 12.318 4.366 -9.469 1.00 63.44 86 GLN A CA 1
ATOM 665 C C . GLN A 1 86 ? 13.053 3.551 -10.546 1.00 63.44 86 GLN A C 1
ATOM 667 O O . GLN A 1 86 ? 13.797 4.120 -11.347 1.00 63.44 86 GLN A O 1
ATOM 672 N N . SER A 1 87 ? 12.822 2.234 -10.607 1.00 64.31 87 SER A N 1
ATOM 673 C CA . SER A 1 87 ? 13.429 1.367 -11.625 1.00 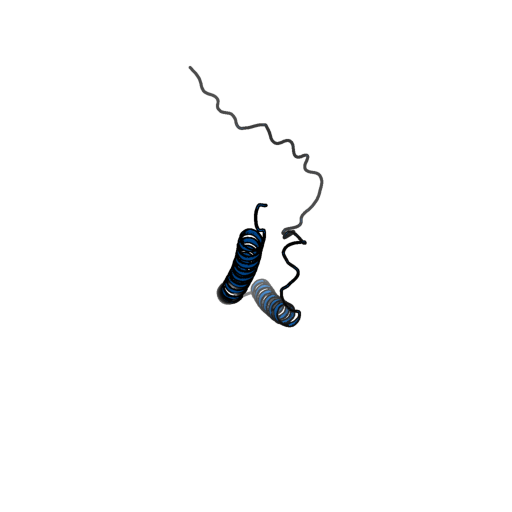64.31 87 SER A CA 1
ATOM 674 C C . SER A 1 87 ? 12.903 1.694 -13.024 1.00 64.31 87 SER A C 1
ATOM 676 O O . SER A 1 87 ? 13.694 1.888 -13.948 1.00 64.31 87 SER A O 1
ATOM 678 N N . ALA A 1 88 ? 11.581 1.812 -13.179 1.00 69.19 88 ALA A N 1
ATOM 679 C CA . ALA A 1 88 ? 10.962 2.145 -14.461 1.00 69.19 88 ALA A CA 1
ATOM 680 C C . ALA A 1 88 ? 11.351 3.555 -14.941 1.00 69.19 88 ALA A C 1
ATOM 682 O O . ALA A 1 88 ? 11.667 3.754 -16.113 1.00 69.19 88 ALA A O 1
ATOM 683 N N . MET A 1 89 ? 11.414 4.527 -14.029 1.00 73.00 89 MET A N 1
ATOM 684 C CA . MET A 1 89 ? 11.835 5.894 -14.332 1.00 73.00 89 MET A CA 1
ATOM 685 C C . MET A 1 89 ? 13.310 5.961 -14.747 1.00 73.00 89 MET A C 1
ATOM 687 O O . MET A 1 89 ? 13.647 6.661 -15.704 1.00 73.00 89 MET A O 1
ATOM 691 N N . MET A 1 90 ? 14.200 5.224 -14.072 1.00 79.31 90 MET A N 1
ATOM 692 C CA . MET A 1 90 ? 15.613 5.160 -14.462 1.00 79.31 90 MET A CA 1
ATOM 693 C C . MET A 1 90 ? 15.822 4.463 -15.807 1.00 79.31 90 MET A C 1
ATOM 695 O O . MET A 1 90 ? 16.699 4.887 -16.563 1.00 79.31 90 MET A O 1
ATOM 699 N N . GLN A 1 91 ? 15.023 3.441 -16.127 1.00 78.62 91 GLN A N 1
ATOM 700 C CA . GLN A 1 91 ? 15.043 2.795 -17.441 1.00 78.62 91 GLN A CA 1
ATOM 701 C C . GLN A 1 91 ? 14.563 3.744 -18.541 1.00 78.62 91 GLN A C 1
ATOM 703 O O . GLN A 1 91 ? 15.286 3.943 -19.513 1.00 78.62 91 GLN A O 1
ATOM 708 N N . ALA A 1 92 ? 13.428 4.420 -18.348 1.00 80.50 92 ALA A N 1
ATOM 709 C CA . ALA A 1 92 ? 12.923 5.404 -19.308 1.00 80.50 92 ALA A CA 1
ATOM 710 C C . ALA A 1 92 ? 13.916 6.565 -19.529 1.00 80.50 92 ALA A C 1
ATOM 712 O O . ALA A 1 92 ? 14.090 7.052 -20.648 1.00 80.50 92 ALA A O 1
ATOM 713 N N . CYS A 1 93 ? 14.615 6.994 -18.472 1.00 77.62 93 CYS A N 1
ATOM 714 C CA . CYS A 1 93 ? 15.667 8.006 -18.572 1.00 77.62 93 CYS A CA 1
ATOM 715 C C . CYS A 1 93 ? 16.873 7.504 -19.388 1.00 77.62 93 CYS A C 1
ATOM 717 O O . CYS A 1 93 ? 17.373 8.228 -20.252 1.00 77.62 93 CYS A O 1
ATOM 719 N N . HIS A 1 94 ? 17.301 6.256 -19.169 1.00 82.44 94 HIS A N 1
ATOM 720 C CA . HIS A 1 94 ? 18.370 5.626 -19.949 1.00 82.44 94 HIS A CA 1
ATOM 721 C C . HIS A 1 94 ? 17.998 5.458 -21.425 1.00 82.44 94 HIS A C 1
ATOM 723 O O . HIS A 1 94 ? 18.800 5.800 -22.291 1.00 82.44 94 HIS A O 1
ATOM 729 N N . GLU A 1 95 ? 16.790 4.984 -21.733 1.00 85.38 95 GLU A N 1
ATOM 730 C CA . GLU A 1 95 ? 16.315 4.825 -23.114 1.00 85.38 95 GLU A CA 1
ATOM 731 C C . GLU A 1 95 ? 16.272 6.166 -23.851 1.00 85.38 95 GLU A C 1
ATOM 733 O O . GLU A 1 95 ? 16.742 6.281 -24.986 1.00 85.38 95 GLU A O 1
ATOM 738 N N . ARG A 1 96 ? 15.787 7.216 -23.179 1.00 85.31 96 ARG A N 1
ATOM 739 C CA . ARG A 1 96 ? 15.782 8.578 -23.722 1.00 85.31 96 ARG A CA 1
ATOM 740 C C . ARG A 1 96 ? 17.194 9.099 -23.988 1.00 85.31 96 ARG A C 1
ATOM 742 O O . ARG A 1 96 ? 17.416 9.753 -25.006 1.00 85.31 96 ARG A O 1
ATOM 749 N N . MET A 1 97 ? 18.142 8.815 -23.096 1.00 90.38 97 MET A N 1
ATOM 750 C CA . MET A 1 97 ? 19.539 9.221 -23.260 1.00 90.38 97 MET A CA 1
ATOM 751 C C . MET A 1 97 ? 20.216 8.473 -24.419 1.00 90.38 97 MET A C 1
ATOM 753 O O . MET A 1 97 ? 20.919 9.103 -25.207 1.00 90.38 97 MET A O 1
ATOM 757 N N . MET A 1 98 ? 19.949 7.172 -24.580 1.00 89.44 98 MET A N 1
ATOM 758 C CA . MET A 1 98 ? 20.464 6.380 -25.704 1.00 89.44 98 MET A CA 1
ATOM 759 C C . MET A 1 98 ? 19.921 6.863 -27.053 1.00 89.44 98 MET A C 1
ATOM 761 O O . MET A 1 98 ? 20.702 7.039 -27.983 1.00 89.44 98 MET A O 1
ATOM 765 N N . MET A 1 99 ? 18.622 7.165 -27.156 1.00 88.31 99 MET A N 1
ATOM 766 C CA . MET A 1 99 ? 18.055 7.739 -28.385 1.00 88.31 99 MET A CA 1
ATOM 767 C C . MET A 1 99 ? 18.653 9.111 -28.724 1.00 88.31 99 MET A C 1
ATOM 769 O O . MET A 1 99 ? 18.922 9.395 -29.889 1.00 88.31 99 MET A O 1
ATOM 773 N N . MET A 1 100 ? 18.895 9.964 -27.722 1.00 89.62 100 MET A N 1
ATOM 774 C CA . MET A 1 100 ? 19.582 11.244 -27.936 1.00 89.62 100 MET A CA 1
ATOM 775 C C . MET A 1 100 ? 21.024 11.054 -28.412 1.00 89.62 100 MET A C 1
ATOM 777 O O . MET A 1 100 ? 21.471 11.799 -29.282 1.00 89.62 100 MET A O 1
ATOM 781 N N . HIS A 1 101 ? 21.741 10.077 -27.853 1.00 87.94 101 HIS A N 1
ATOM 782 C CA . HIS A 1 101 ? 23.111 9.765 -28.251 1.00 87.94 101 HIS A CA 1
ATOM 783 C C . HIS A 1 101 ? 23.172 9.278 -29.702 1.00 87.94 101 HIS A C 1
ATOM 785 O O . HIS A 1 101 ? 23.936 9.819 -30.496 1.00 87.94 101 HIS A O 1
ATOM 791 N N . ASP A 1 102 ? 22.306 8.333 -30.066 1.00 87.62 102 ASP A N 1
ATOM 792 C CA . ASP A 1 102 ? 22.204 7.799 -31.426 1.00 87.62 102 ASP A CA 1
ATOM 793 C C . ASP A 1 102 ? 21.857 8.898 -32.447 1.00 87.62 102 ASP A C 1
ATOM 795 O O . ASP A 1 102 ? 22.517 9.049 -33.474 1.00 87.62 102 ASP A O 1
ATOM 799 N N . MET A 1 103 ? 20.899 9.768 -32.117 1.00 87.31 103 MET A N 1
ATOM 800 C CA . MET A 1 103 ? 20.543 10.910 -32.963 1.00 87.31 103 MET A CA 1
ATOM 801 C C . MET A 1 103 ? 21.705 11.910 -33.127 1.00 87.31 103 MET A C 1
ATOM 803 O O . MET A 1 103 ? 21.889 12.483 -34.205 1.00 87.31 103 MET A O 1
ATOM 807 N N . MET A 1 104 ? 22.497 12.133 -32.074 1.00 87.88 104 MET A N 1
ATOM 808 C CA . MET A 1 104 ? 23.666 13.016 -32.117 1.00 87.88 104 MET A CA 1
ATOM 809 C C . MET A 1 104 ? 24.788 12.416 -32.973 1.00 87.88 104 MET A C 1
ATOM 811 O O . MET A 1 104 ? 25.401 13.134 -33.765 1.00 87.88 104 MET A O 1
ATOM 815 N N . GLU A 1 105 ? 25.004 11.104 -32.881 1.00 86.50 105 GLU A N 1
ATOM 816 C CA . GLU A 1 105 ? 25.958 10.363 -33.709 1.00 86.50 105 GLU A CA 1
ATOM 817 C C . GLU A 1 105 ? 25.557 10.398 -35.191 1.00 86.50 105 GLU A C 1
ATOM 819 O O . GLU A 1 105 ? 26.379 10.718 -36.052 1.00 86.50 105 GLU A O 1
ATOM 824 N N . GLN A 1 106 ? 24.270 10.206 -35.495 1.00 85.50 106 GLN A N 1
ATOM 825 C CA . GLN A 1 106 ? 23.738 10.346 -36.854 1.00 85.50 106 GLN A CA 1
ATOM 826 C C . GLN A 1 106 ? 23.904 11.769 -37.409 1.00 85.50 106 GLN A C 1
ATOM 828 O O . GLN A 1 106 ? 24.193 11.940 -38.595 1.00 85.50 106 GLN A O 1
ATOM 833 N N . MET A 1 107 ? 23.739 12.813 -36.590 1.00 83.69 107 MET A N 1
ATOM 834 C CA . MET A 1 107 ? 23.998 14.194 -37.020 1.00 83.69 107 MET A CA 1
ATOM 835 C C . MET A 1 107 ? 25.490 14.475 -37.232 1.00 83.69 107 MET A C 1
ATOM 837 O O . MET A 1 107 ? 25.844 15.194 -38.167 1.00 83.69 107 MET A O 1
ATOM 841 N N . ALA A 1 108 ? 26.369 13.911 -36.404 1.00 80.25 108 ALA A N 1
ATOM 842 C CA . ALA A 1 108 ? 27.815 14.036 -36.575 1.00 80.25 108 ALA A CA 1
ATOM 843 C C . ALA A 1 108 ? 28.299 13.324 -37.853 1.00 80.25 108 ALA A C 1
ATOM 845 O O . ALA A 1 108 ? 29.095 13.884 -38.607 1.00 80.25 108 ALA A O 1
ATOM 846 N N . ALA A 1 109 ? 27.762 12.137 -38.145 1.00 77.56 109 ALA A N 1
ATOM 847 C CA . ALA A 1 109 ? 28.045 11.392 -39.373 1.00 77.56 109 ALA A CA 1
ATOM 848 C C . ALA A 1 109 ? 27.537 12.108 -40.641 1.00 77.56 109 ALA A C 1
ATOM 850 O O . ALA A 1 109 ? 28.151 12.016 -41.700 1.00 77.56 109 ALA A O 1
ATOM 851 N N . GLN A 1 110 ? 26.439 12.862 -40.546 1.00 72.31 110 GLN A N 1
ATOM 852 C CA . GLN A 1 110 ? 25.941 13.679 -41.659 1.00 72.31 110 GLN A CA 1
ATOM 853 C C . GLN A 1 110 ? 26.788 14.941 -41.895 1.00 72.31 110 GLN A C 1
ATOM 855 O O . GLN A 1 110 ? 26.967 15.341 -43.043 1.00 72.31 110 GLN A O 1
ATOM 860 N N . GLN A 1 111 ? 27.359 15.537 -40.843 1.00 61.38 111 GLN A N 1
ATOM 861 C CA . GLN A 1 111 ? 28.263 16.693 -40.959 1.00 61.38 111 GLN A CA 1
ATOM 862 C C . GLN A 1 111 ? 29.628 16.335 -41.568 1.00 61.38 111 GLN A C 1
ATOM 864 O O . GLN A 1 111 ? 30.233 17.165 -42.242 1.00 61.38 111 GLN A O 1
ATOM 869 N N . SER A 1 112 ? 30.112 15.104 -41.376 1.00 58.84 112 SER A N 1
ATOM 870 C CA . SER A 1 112 ? 31.340 14.617 -42.023 1.00 58.84 112 SER A CA 1
ATOM 871 C C . SER A 1 112 ? 31.129 14.155 -43.472 1.00 58.84 112 SER A C 1
ATOM 873 O O . SER A 1 112 ? 32.098 14.042 -44.222 1.00 58.84 112 SER A O 1
ATOM 875 N N . ALA A 1 113 ? 29.877 13.928 -43.887 1.00 58.09 113 ALA A N 1
ATOM 876 C CA . ALA A 1 113 ? 29.509 13.494 -45.235 1.00 58.09 113 ALA A CA 1
ATOM 877 C C . ALA A 1 113 ? 29.161 14.642 -46.203 1.00 58.09 113 ALA A C 1
ATOM 879 O O . ALA A 1 113 ? 28.937 14.381 -47.385 1.00 58.09 113 ALA A O 1
ATOM 880 N N . THR A 1 114 ? 29.134 15.904 -45.759 1.00 53.69 114 THR A N 1
ATOM 881 C CA . THR A 1 114 ? 29.051 17.060 -46.664 1.00 53.69 114 THR A CA 1
ATOM 882 C C . THR A 1 114 ? 30.458 17.528 -47.049 1.00 53.69 114 THR A C 1
ATOM 884 O O . THR A 1 114 ? 31.096 18.221 -46.254 1.00 53.69 114 THR A O 1
ATOM 887 N N . PRO A 1 115 ? 30.980 17.197 -48.248 1.00 51.31 115 PRO A N 1
ATOM 888 C CA . PRO A 1 115 ? 32.180 17.846 -48.747 1.00 51.31 115 PRO A CA 1
ATOM 889 C C . PRO A 1 115 ? 31.838 19.308 -49.049 1.00 51.31 115 PRO A C 1
ATOM 891 O O . PRO A 1 115 ? 31.096 19.602 -49.988 1.00 51.31 115 PRO A O 1
ATOM 894 N N . SER A 1 116 ? 32.369 20.226 -48.239 1.00 55.34 116 SER A N 1
ATOM 895 C CA . SER A 1 116 ? 32.484 21.634 -48.619 1.00 55.34 116 SER A CA 1
ATOM 896 C C . SER A 1 116 ? 33.243 21.699 -49.941 1.00 55.34 116 SER A C 1
ATOM 898 O O . SER A 1 116 ? 34.399 21.280 -50.025 1.00 55.34 116 SER A O 1
ATOM 900 N N . LYS A 1 117 ? 32.536 22.142 -50.976 1.00 45.34 117 LYS A N 1
ATOM 901 C CA . LYS A 1 117 ? 33.051 22.378 -52.320 1.00 45.34 117 LYS A CA 1
ATOM 902 C C . LYS A 1 117 ? 33.703 23.753 -52.404 1.00 45.34 117 LYS A C 1
ATOM 904 O O . LYS A 1 117 ? 33.206 24.666 -51.709 1.00 45.34 117 LYS A O 1
#

Organism: NCBI:txid1088721

Sequence (117 aa):
MSPAMAQQAQHQHDSSHTEAAGQPDKDAGMMMGSAAMQEHRQKMEEMRALMQQARAATNPAERQRLMAEHRQKMQEHMARMMQGDQSAMMQACHERMMMMHDMMEQMAAQQSATPSK

pLDDT: mean 70.69, std 19.63, range [32.28, 92.25]

Foldseek 3Di:
DDDDPPDDPPDDDPDDDDDDPDDDDPPPPPDPPPVNVVVVVVLVVVLVVLQVCLVVDPDVVSVVVSVVVSVVSVVVVVVVVVVVCVVVVVVVVVVVVVVVVVVVVVVVVVVVPDPPD

Secondary structure (DSSP, 8-state):
----------------S--------SSTTTTS-HHHHHHHHHHHHHHHHHHHHHHH-S-HHHHHHHHHHHHHHHHHHHHHHHHHHHHHHHHHHHHHHHHHHHHHHHHHHHHHS----